Protein AF-A0A1I2CN94-F1 (afdb_monomer_lite)

pLDDT: mean 95.89, std 4.23, range [70.88, 98.56]

Secondary structure (DSSP, 8-state):
--PPPPPHHHHHHHHHHSTTS-HHHHHHHHHHH-SS--SSHHHHHHHHHHHHHHHH---

Foldseek 3Di:
DDADDDDPVLVVLLCVLAPQDDLVVLVVVQVVPDPDHDPDNSVSSSVSSNVVCVVPPHD

Radius of gyration: 10.72 Å; chains: 1; bounding box: 24×23×29 Å

Structure (mmCIF, N/CA/C/O backbone):
data_AF-A0A1I2CN94-F1
#
_entry.id   AF-A0A1I2CN94-F1
#
loop_
_atom_site.group_PDB
_atom_site.id
_atom_site.type_symbol
_atom_site.label_atom_id
_atom_site.label_alt_id
_atom_site.label_comp_id
_atom_site.label_asym_id
_atom_site.label_entity_id
_atom_site.label_seq_id
_atom_site.pdbx_PDB_ins_code
_atom_site.Cartn_x
_atom_site.Cartn_y
_atom_site.Cartn_z
_atom_site.occupancy
_atom_site.B_iso_or_equiv
_atom_site.auth_seq_id
_atom_site.auth_comp_id
_atom_site.auth_asym_id
_atom_site.auth_atom_id
_atom_site.pdbx_PDB_model_num
ATOM 1 N N . MET A 1 1 ? -0.120 1.897 -19.685 1.00 70.88 1 MET A N 1
ATOM 2 C CA . MET A 1 1 ? 0.997 1.340 -18.893 1.00 70.88 1 MET A CA 1
ATOM 3 C C . MET A 1 1 ? 0.414 0.325 -17.925 1.00 70.88 1 MET A C 1
ATOM 5 O O . MET A 1 1 ? -0.656 0.596 -17.399 1.00 70.88 1 MET A O 1
ATOM 9 N N . ILE A 1 2 ? 1.034 -0.844 -17.750 1.00 85.62 2 ILE A N 1
ATOM 10 C CA . ILE A 1 2 ? 0.483 -1.916 -16.907 1.00 85.62 2 ILE A CA 1
ATOM 11 C C . ILE A 1 2 ? 1.464 -2.167 -15.763 1.00 85.62 2 ILE A C 1
ATOM 13 O O . ILE A 1 2 ? 2.596 -2.576 -16.003 1.00 85.62 2 ILE A O 1
ATOM 17 N N . ILE A 1 3 ? 1.035 -1.894 -14.529 1.00 90.38 3 ILE A N 1
ATOM 18 C CA . ILE A 1 3 ? 1.753 -2.330 -13.327 1.00 90.38 3 ILE A CA 1
ATOM 19 C C . ILE A 1 3 ? 1.423 -3.813 -13.139 1.00 90.38 3 ILE A C 1
ATOM 21 O O . ILE A 1 3 ? 0.234 -4.149 -13.167 1.00 90.38 3 ILE A O 1
ATOM 25 N N . PRO A 1 4 ? 2.419 -4.696 -12.961 1.00 92.06 4 PRO A N 1
ATOM 26 C CA . PRO A 1 4 ? 2.150 -6.109 -12.741 1.00 92.06 4 PRO A CA 1
ATOM 27 C C . PRO A 1 4 ? 1.252 -6.322 -11.507 1.00 92.06 4 PRO A C 1
ATOM 29 O O . PRO A 1 4 ? 1.195 -5.460 -10.615 1.00 92.06 4 PRO A O 1
ATOM 32 N N . PRO A 1 5 ? 0.530 -7.453 -11.445 1.00 93.81 5 PRO A N 1
ATOM 33 C CA . PRO A 1 5 ? -0.167 -7.857 -10.232 1.00 93.81 5 PRO A CA 1
ATOM 34 C C . PRO A 1 5 ? 0.795 -7.859 -9.039 1.00 93.81 5 PRO A C 1
ATOM 36 O O . PRO A 1 5 ? 1.957 -8.233 -9.186 1.00 93.81 5 PRO A O 1
ATOM 39 N N . LEU A 1 6 ? 0.308 -7.418 -7.880 1.00 96.19 6 LEU A N 1
ATOM 40 C CA . LEU A 1 6 ? 1.068 -7.498 -6.635 1.00 96.19 6 LEU A CA 1
ATOM 41 C C . LEU A 1 6 ? 0.946 -8.910 -6.064 1.00 96.19 6 LEU A C 1
ATOM 43 O O . LEU A 1 6 ? -0.100 -9.547 -6.235 1.00 96.19 6 LEU A O 1
ATOM 47 N N . ASP A 1 7 ? 1.979 -9.373 -5.362 1.00 95.88 7 ASP A N 1
ATOM 48 C CA . ASP A 1 7 ? 1.903 -10.636 -4.635 1.00 95.88 7 ASP A CA 1
ATOM 49 C C . ASP A 1 7 ? 0.743 -10.618 -3.617 1.00 95.88 7 ASP A C 1
ATOM 51 O O . ASP A 1 7 ? 0.407 -9.586 -3.023 1.00 95.88 7 ASP A O 1
ATOM 55 N N . SER A 1 8 ? 0.109 -11.773 -3.407 1.00 93.38 8 SER A N 1
ATOM 56 C CA . SER A 1 8 ? -0.928 -11.948 -2.391 1.00 93.38 8 SER A CA 1
ATOM 57 C C . SER A 1 8 ? -0.483 -11.497 -0.995 1.00 93.38 8 SER A C 1
ATOM 59 O O . SER A 1 8 ? -1.286 -10.906 -0.262 1.00 93.38 8 SER A O 1
ATOM 61 N N . ASP A 1 9 ? 0.786 -11.711 -0.648 1.00 95.81 9 ASP A N 1
ATOM 62 C CA . ASP A 1 9 ? 1.344 -11.394 0.669 1.00 95.81 9 ASP A CA 1
ATOM 63 C C . ASP A 1 9 ? 1.446 -9.880 0.901 1.00 95.81 9 ASP A C 1
ATOM 65 O O . ASP A 1 9 ? 1.245 -9.387 2.018 1.00 95.81 9 ASP A O 1
ATOM 69 N N . VAL A 1 10 ? 1.617 -9.103 -0.173 1.00 98.12 10 VAL A N 1
ATOM 70 C CA . VAL A 1 10 ? 1.627 -7.634 -0.120 1.00 98.12 10 VAL A CA 1
ATOM 71 C C . VAL A 1 10 ? 0.286 -7.101 0.377 1.00 98.12 10 VAL A C 1
ATOM 73 O O . VAL A 1 10 ? 0.250 -6.121 1.121 1.00 98.12 10 VAL A O 1
ATOM 76 N N . TYR A 1 11 ? -0.833 -7.760 0.061 1.00 97.69 11 TYR A N 1
ATOM 77 C CA . TYR A 1 11 ? -2.139 -7.337 0.572 1.00 97.69 11 TYR A CA 1
ATOM 78 C C . TYR A 1 11 ? -2.290 -7.570 2.075 1.00 97.69 11 TYR A C 1
ATOM 80 O O . TYR A 1 11 ? -3.015 -6.824 2.735 1.00 97.69 11 TYR A O 1
ATOM 88 N N . ALA A 1 12 ? -1.626 -8.578 2.647 1.00 97.62 12 ALA A N 1
ATOM 89 C CA . ALA A 1 12 ? -1.607 -8.757 4.097 1.00 97.62 12 ALA A CA 1
ATOM 90 C C . ALA A 1 12 ? -0.872 -7.590 4.772 1.00 97.62 12 ALA A C 1
ATOM 92 O O . ALA A 1 12 ? -1.398 -6.989 5.710 1.00 97.62 12 ALA A O 1
ATOM 93 N N . MET A 1 13 ? 0.282 -7.199 4.228 1.00 98.31 13 MET A N 1
ATOM 94 C CA . MET A 1 13 ? 1.045 -6.040 4.698 1.00 98.31 13 MET A CA 1
ATOM 95 C C . MET A 1 13 ? 0.281 -4.722 4.491 1.00 98.31 13 MET A C 1
ATOM 97 O O . MET A 1 13 ? 0.266 -3.867 5.375 1.00 98.31 13 MET A O 1
ATOM 101 N N . ALA A 1 14 ? -0.425 -4.566 3.370 1.00 98.44 14 ALA A N 1
ATOM 102 C CA . ALA A 1 14 ? -1.238 -3.384 3.094 1.00 98.44 14 ALA A CA 1
ATOM 103 C C . ALA A 1 14 ? -2.375 -3.214 4.114 1.00 98.44 14 ALA A C 1
ATOM 105 O O . ALA A 1 14 ? -2.622 -2.098 4.567 1.00 98.44 14 ALA A O 1
ATOM 106 N N . ARG A 1 15 ? -3.021 -4.311 4.544 1.00 98.19 15 ARG A N 1
ATOM 107 C CA . ARG A 1 15 ? -4.061 -4.268 5.592 1.00 98.19 15 ARG A CA 1
ATOM 108 C C . ARG A 1 15 ? -3.497 -3.837 6.943 1.00 98.19 15 ARG A C 1
ATOM 110 O O . ARG A 1 15 ? -4.190 -3.173 7.706 1.00 98.19 15 ARG A O 1
ATOM 117 N N . GLN A 1 16 ? -2.245 -4.188 7.236 1.00 98.06 16 GLN A N 1
ATOM 118 C CA . GLN A 1 16 ? -1.547 -3.697 8.427 1.00 98.06 16 GLN A CA 1
ATOM 119 C C . GLN A 1 16 ? -1.169 -2.214 8.290 1.00 98.06 16 GLN A C 1
ATOM 121 O O . GLN A 1 16 ? -1.218 -1.475 9.271 1.00 98.06 16 GLN A O 1
ATOM 126 N N . ALA A 1 17 ? -0.809 -1.769 7.082 1.00 98.12 17 ALA A N 1
ATOM 127 C CA . ALA A 1 17 ? -0.434 -0.384 6.804 1.00 98.12 17 ALA A CA 1
ATOM 128 C C . ALA A 1 17 ? -1.633 0.582 6.785 1.00 98.12 17 ALA A C 1
ATOM 130 O O . ALA A 1 17 ? -1.465 1.743 7.153 1.00 98.12 17 ALA A O 1
ATOM 131 N N . ALA A 1 18 ? -2.819 0.1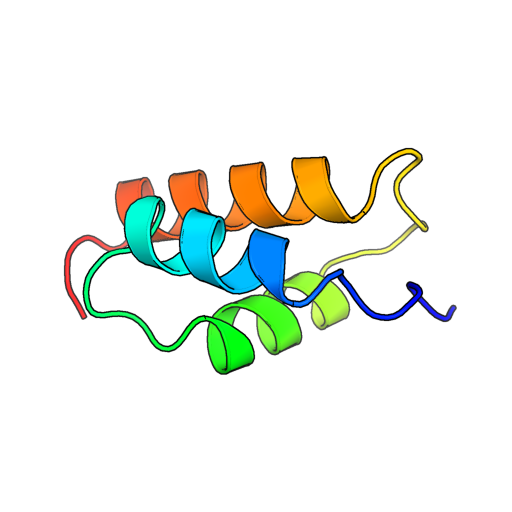08 6.388 1.00 98.31 18 ALA A N 1
ATOM 132 C CA . ALA A 1 18 ? -4.071 0.863 6.386 1.00 98.31 18 ALA A CA 1
ATOM 133 C C . ALA A 1 18 ? 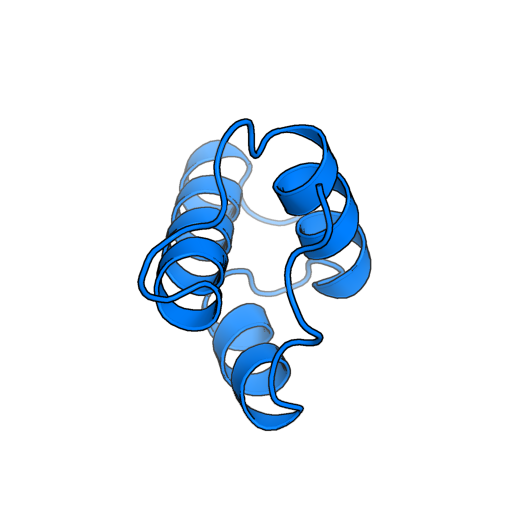-5.219 0.075 7.057 1.00 98.31 18 ALA A C 1
ATOM 135 O O . ALA A 1 18 ? -6.128 -0.405 6.373 1.00 98.31 18 ALA A O 1
ATOM 136 N N . PRO A 1 19 ? -5.208 -0.071 8.397 1.00 98.12 19 PRO A N 1
ATOM 137 C CA . PRO A 1 19 ? -6.215 -0.854 9.106 1.00 98.12 19 PRO A CA 1
ATOM 138 C C . PRO A 1 19 ? -7.639 -0.329 8.894 1.00 98.12 19 PRO A C 1
ATOM 140 O O . PRO A 1 19 ? -7.892 0.873 8.980 1.00 98.12 19 PRO A O 1
ATOM 143 N N . GLY A 1 20 ? -8.575 -1.249 8.656 1.00 97.38 20 GLY A N 1
ATOM 144 C CA . GLY A 1 20 ? -9.998 -0.955 8.446 1.00 97.38 20 GLY A CA 1
ATOM 145 C C . GLY A 1 20 ? -10.370 -0.565 7.014 1.00 97.38 20 GLY A C 1
ATOM 146 O O . GLY A 1 20 ? -11.543 -0.637 6.665 1.00 97.38 20 GLY A O 1
ATOM 147 N N . TRP A 1 21 ? -9.400 -0.203 6.173 1.00 98.06 21 TRP A N 1
ATOM 148 C CA . TRP A 1 21 ? -9.651 0.148 4.777 1.00 98.06 21 TRP A CA 1
ATOM 149 C C . TRP A 1 21 ? -9.687 -1.076 3.857 1.00 98.06 21 TRP A C 1
ATOM 151 O O . TRP A 1 21 ? -8.985 -2.067 4.075 1.00 98.06 21 TRP A O 1
ATOM 161 N N . ASP A 1 22 ? -10.448 -0.972 2.765 1.00 98.06 22 ASP A N 1
ATOM 162 C CA . ASP A 1 22 ? -10.360 -1.915 1.652 1.00 98.06 22 ASP A CA 1
ATOM 163 C C . ASP A 1 22 ? -9.082 -1.661 0.837 1.00 98.06 22 ASP A C 1
ATOM 165 O O . ASP A 1 22 ? -8.966 -0.699 0.072 1.00 98.06 22 ASP A O 1
ATOM 169 N N . VAL A 1 23 ? -8.111 -2.561 0.988 1.00 97.50 23 VAL A N 1
ATOM 170 C CA . VAL A 1 23 ? -6.823 -2.490 0.289 1.00 97.50 23 VAL A CA 1
ATOM 171 C C . VAL A 1 23 ? -6.946 -2.629 -1.227 1.00 97.50 23 VAL A C 1
ATOM 173 O O . VAL A 1 23 ? -6.089 -2.110 -1.933 1.00 97.50 23 VAL A O 1
ATOM 176 N N . ARG A 1 24 ? -7.991 -3.285 -1.749 1.00 97.12 24 ARG A N 1
ATOM 177 C CA . ARG A 1 24 ? -8.221 -3.396 -3.200 1.00 97.12 24 ARG A CA 1
ATOM 178 C C . ARG A 1 24 ? -8.715 -2.075 -3.777 1.00 97.12 24 ARG A C 1
ATOM 180 O O . ARG A 1 24 ? -8.311 -1.701 -4.874 1.00 97.12 24 ARG A O 1
ATOM 187 N N . MET A 1 25 ? -9.521 -1.338 -3.015 1.00 97.81 25 MET A N 1
ATOM 188 C CA . MET A 1 25 ? -9.918 0.023 -3.374 1.00 97.81 25 MET A CA 1
ATOM 189 C C . MET A 1 25 ? -8.711 0.970 -3.355 1.00 97.81 25 MET A C 1
ATOM 191 O O . MET A 1 25 ? -8.471 1.668 -4.338 1.00 97.81 25 MET A O 1
ATOM 195 N N . ILE A 1 26 ? -7.889 0.928 -2.297 1.00 98.19 26 ILE 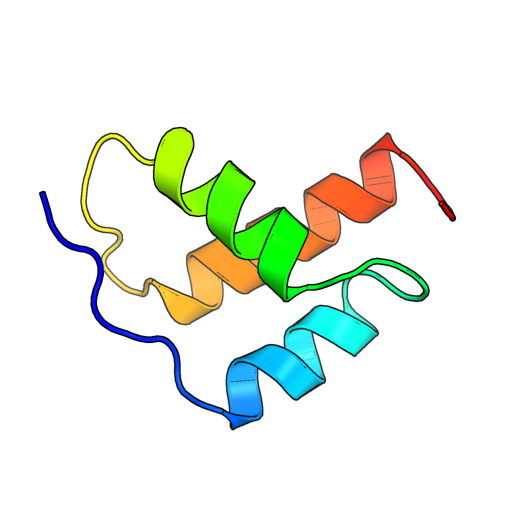A N 1
ATOM 196 C CA . ILE A 1 26 ? -6.655 1.731 -2.229 1.00 98.19 26 ILE A CA 1
ATOM 197 C C . ILE A 1 26 ? -5.719 1.396 -3.398 1.00 98.19 26 ILE A C 1
ATOM 199 O O . ILE A 1 26 ? -5.089 2.285 -3.961 1.00 98.19 26 ILE A O 1
ATOM 203 N N . GLU A 1 27 ? -5.622 0.124 -3.782 1.00 98.12 27 GLU A N 1
ATOM 204 C CA . GLU A 1 27 ? -4.823 -0.312 -4.924 1.00 98.12 27 GLU A CA 1
ATOM 205 C C . GLU A 1 27 ? -5.335 0.256 -6.252 1.00 98.12 27 GLU A C 1
ATOM 207 O O . GLU A 1 27 ? -4.527 0.692 -7.072 1.00 98.12 27 GLU A O 1
ATOM 212 N N . ALA A 1 28 ? -6.652 0.286 -6.467 1.00 97.44 28 ALA A N 1
ATOM 213 C CA . ALA A 1 28 ? -7.247 0.891 -7.656 1.00 97.44 28 ALA A CA 1
ATOM 214 C C . ALA A 1 28 ? -6.927 2.394 -7.749 1.00 97.44 28 ALA A C 1
ATOM 216 O O . ALA A 1 28 ? -6.483 2.863 -8.798 1.00 97.44 28 ALA A O 1
ATOM 217 N N . GLU A 1 29 ? -7.066 3.119 -6.638 1.00 97.56 29 GLU A N 1
ATOM 218 C CA . GLU A 1 29 ? -6.707 4.539 -6.535 1.00 97.56 29 GLU A CA 1
ATOM 219 C C . GLU A 1 29 ? -5.211 4.773 -6.746 1.00 97.56 29 GLU A C 1
ATOM 221 O O . GLU A 1 29 ? -4.791 5.670 -7.472 1.00 97.56 29 GLU A O 1
ATOM 226 N N . TRP A 1 30 ? -4.372 3.933 -6.148 1.00 97.25 30 TRP A N 1
ATOM 227 C CA . TRP A 1 30 ? -2.935 4.010 -6.355 1.00 97.25 30 TRP A CA 1
ATOM 228 C C . TRP A 1 30 ? -2.579 3.809 -7.831 1.00 97.25 30 TRP A C 1
ATOM 230 O O . TRP A 1 30 ? -1.851 4.619 -8.400 1.00 97.25 30 TRP A O 1
ATOM 240 N N . ARG A 1 31 ? -3.128 2.777 -8.484 1.00 96.19 31 ARG A N 1
ATOM 241 C CA . ARG A 1 31 ? -2.865 2.504 -9.903 1.00 96.19 31 ARG A CA 1
ATOM 242 C C . ARG A 1 31 ? -3.362 3.607 -10.833 1.00 96.19 31 ARG A C 1
ATOM 244 O O . ARG A 1 31 ? -2.739 3.805 -11.872 1.00 96.19 31 ARG A O 1
ATOM 251 N N . SER A 1 32 ? -4.440 4.314 -10.486 1.00 95.56 32 SER A N 1
ATOM 252 C CA . SER A 1 32 ? -4.925 5.453 -11.279 1.00 95.56 32 SER A CA 1
ATOM 253 C C . SER A 1 32 ? -4.032 6.695 -11.140 1.00 95.56 32 SER A C 1
ATOM 255 O O . SER A 1 32 ? -3.988 7.515 -12.054 1.00 95.56 32 SER A O 1
ATOM 257 N N . TRP A 1 33 ? -3.282 6.812 -10.038 1.00 93.44 33 TRP A N 1
ATOM 258 C CA . TRP A 1 33 ? -2.340 7.911 -9.782 1.00 93.44 33 TRP A CA 1
ATOM 259 C C . TRP A 1 33 ? -0.936 7.680 -10.342 1.00 93.44 33 TRP A C 1
ATOM 261 O O . TRP A 1 33 ? -0.182 8.636 -10.534 1.00 93.44 33 TRP A O 1
ATOM 271 N N . VAL A 1 34 ? -0.542 6.427 -10.559 1.00 93.69 34 VAL A N 1
ATOM 272 C CA . VAL A 1 34 ? 0.810 6.098 -11.013 1.00 93.69 34 VAL A CA 1
ATOM 273 C C . VAL A 1 34 ? 0.995 6.483 -12.484 1.00 93.69 34 VAL A C 1
ATOM 275 O O . VAL A 1 34 ? 0.321 5.966 -13.371 1.00 93.69 34 VAL A O 1
ATOM 278 N N . THR A 1 35 ? 1.962 7.361 -12.746 1.00 92.44 35 THR A N 1
ATOM 279 C CA . THR A 1 35 ? 2.315 7.833 -14.095 1.00 92.44 35 THR A CA 1
ATOM 280 C C . THR A 1 35 ? 3.429 7.013 -14.752 1.00 92.44 35 THR A C 1
ATOM 282 O O . THR A 1 35 ? 3.473 6.916 -15.978 1.00 92.44 35 THR A O 1
ATOM 285 N N . GLU A 1 36 ? 4.309 6.399 -13.955 1.00 93.06 36 GLU A N 1
ATOM 286 C CA . GLU A 1 36 ? 5.401 5.527 -14.401 1.00 93.06 36 GLU A CA 1
ATOM 287 C C . GLU A 1 36 ? 5.471 4.238 -13.570 1.00 93.06 36 GLU A C 1
ATOM 289 O O . GLU A 1 36 ? 5.223 4.270 -12.366 1.00 93.06 36 GLU A O 1
ATOM 294 N N . VAL A 1 37 ? 5.810 3.091 -14.180 1.00 92.50 37 VAL A N 1
ATOM 295 C CA . VAL A 1 37 ? 5.892 1.820 -13.439 1.00 92.50 37 VAL A CA 1
ATOM 296 C C . VAL A 1 37 ? 7.009 1.931 -12.400 1.00 92.50 37 VAL A C 1
ATOM 298 O O . VAL A 1 37 ? 8.171 2.087 -12.783 1.00 92.50 37 VAL A O 1
ATOM 301 N N . PRO A 1 38 ? 6.708 1.808 -11.094 1.00 94.00 38 PRO A N 1
ATOM 302 C CA . PRO A 1 38 ? 7.736 1.894 -10.073 1.00 94.00 38 PRO A CA 1
ATOM 303 C C . PRO A 1 38 ? 8.707 0.722 -10.193 1.00 94.00 38 PRO A C 1
ATOM 305 O O . PRO A 1 38 ? 8.304 -0.402 -10.489 1.00 94.00 38 PRO A O 1
ATOM 308 N N . ARG A 1 39 ? 9.979 0.954 -9.855 1.00 94.31 39 ARG A N 1
ATOM 309 C CA . ARG A 1 39 ? 11.000 -0.107 -9.810 1.00 94.31 39 ARG A CA 1
ATOM 310 C C . ARG A 1 39 ? 10.612 -1.262 -8.878 1.00 94.31 39 ARG A C 1
ATOM 312 O O . ARG A 1 39 ? 10.950 -2.407 -9.149 1.00 94.31 39 ARG A O 1
ATOM 319 N N . SER A 1 40 ? 9.919 -0.949 -7.785 1.00 96.12 40 SER A N 1
ATOM 320 C CA . SER A 1 40 ? 9.290 -1.926 -6.896 1.00 96.12 40 SER A CA 1
ATOM 321 C C . SER A 1 40 ? 7.831 -1.516 -6.677 1.00 96.12 40 SER A C 1
ATOM 323 O O . SER A 1 40 ? 7.557 -0.652 -5.837 1.00 96.12 40 SER A O 1
ATOM 325 N N . PRO A 1 41 ? 6.891 -2.082 -7.457 1.00 96.88 41 PRO A N 1
ATOM 326 C CA . PRO A 1 41 ? 5.465 -1.793 -7.326 1.00 96.88 41 PRO A CA 1
ATOM 327 C C . PRO A 1 41 ? 4.933 -2.068 -5.917 1.00 96.88 41 PRO A C 1
ATOM 329 O O . PRO A 1 41 ? 4.158 -1.283 -5.384 1.00 96.88 41 PRO A O 1
ATOM 332 N N . GLU A 1 42 ? 5.404 -3.139 -5.288 1.00 97.75 42 GLU A N 1
ATOM 333 C CA . GLU A 1 42 ? 4.963 -3.581 -3.965 1.00 97.75 42 GLU A CA 1
ATOM 334 C C . GLU A 1 42 ? 5.354 -2.584 -2.873 1.00 97.75 42 GLU A C 1
ATOM 336 O O . GLU A 1 42 ? 4.500 -2.108 -2.127 1.00 97.75 42 GLU A O 1
ATOM 341 N N . MET A 1 43 ? 6.629 -2.183 -2.824 1.00 97.75 43 MET A N 1
ATOM 342 C CA . MET A 1 43 ? 7.100 -1.190 -1.854 1.00 97.75 43 MET A CA 1
ATOM 343 C C . MET A 1 43 ? 6.433 0.170 -2.069 1.00 97.75 43 MET A C 1
ATOM 345 O O . MET A 1 43 ? 6.083 0.853 -1.103 1.00 97.75 43 MET A O 1
ATOM 349 N N . ALA A 1 44 ? 6.220 0.557 -3.330 1.00 97.81 44 ALA A N 1
ATOM 350 C CA . ALA A 1 44 ? 5.506 1.782 -3.667 1.00 97.81 44 ALA A CA 1
ATOM 351 C C . ALA A 1 44 ? 4.049 1.739 -3.175 1.00 97.81 44 ALA A C 1
ATOM 353 O O .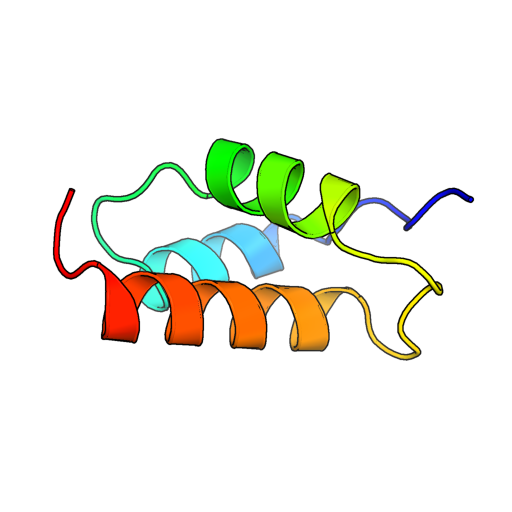 ALA A 1 44 ? 3.587 2.699 -2.554 1.00 97.81 44 ALA A O 1
ATOM 354 N N . PHE A 1 45 ? 3.350 0.622 -3.385 1.00 98.31 45 PHE A N 1
ATOM 355 C CA . PHE A 1 45 ? 1.980 0.432 -2.920 1.00 98.31 45 PHE A CA 1
ATOM 356 C C . PHE A 1 45 ? 1.873 0.428 -1.389 1.00 98.31 45 PHE A C 1
ATOM 358 O O . PHE A 1 45 ? 1.005 1.101 -0.832 1.00 98.31 45 PHE A O 1
ATOM 365 N N . LEU A 1 46 ? 2.778 -0.257 -0.683 1.00 98.44 46 LEU A N 1
ATOM 366 C CA . LEU A 1 46 ? 2.792 -0.273 0.785 1.00 98.44 46 LEU A CA 1
ATOM 367 C C . LEU A 1 46 ? 3.046 1.120 1.371 1.00 98.44 46 LEU A C 1
ATOM 369 O O . LEU A 1 46 ? 2.355 1.548 2.299 1.00 98.44 46 LEU A O 1
ATOM 373 N N . GLY A 1 47 ? 3.990 1.865 0.788 1.00 98.12 47 GLY A N 1
ATOM 374 C CA . GLY A 1 47 ? 4.235 3.260 1.152 1.00 98.12 47 GLY A CA 1
ATOM 375 C C . GLY A 1 47 ? 3.021 4.157 0.886 1.00 98.12 47 GLY A C 1
ATOM 376 O O . GLY A 1 47 ? 2.719 5.045 1.687 1.00 98.12 47 GLY A O 1
ATOM 377 N N . PHE A 1 48 ? 2.292 3.907 -0.205 1.00 98.12 48 PHE A N 1
ATOM 378 C CA . PHE A 1 48 ? 1.047 4.605 -0.510 1.00 98.12 48 PHE A CA 1
ATOM 379 C C . PHE A 1 48 ? -0.049 4.295 0.516 1.00 98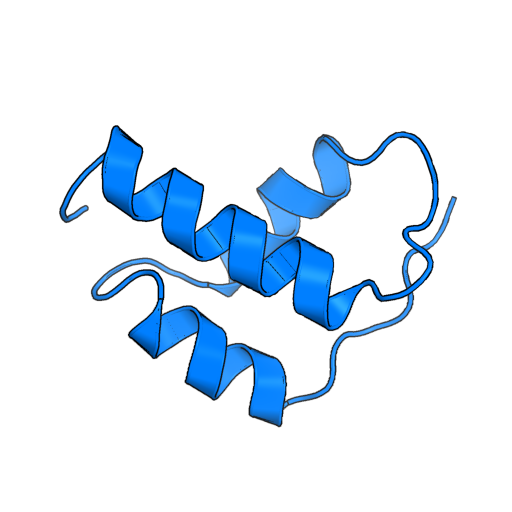.12 48 PHE A C 1
ATOM 381 O O . PHE A 1 48 ? -0.647 5.232 1.040 1.00 98.12 48 PHE A O 1
ATOM 388 N N . CYS A 1 49 ? -0.254 3.024 0.877 1.00 98.56 49 CYS A N 1
ATOM 389 C CA . CYS A 1 49 ? -1.209 2.615 1.914 1.00 98.56 49 CYS A CA 1
ATOM 390 C C . CYS A 1 49 ? -0.921 3.303 3.254 1.00 98.56 49 CYS A C 1
ATOM 392 O O . CYS A 1 49 ? -1.835 3.836 3.882 1.00 98.56 49 CYS A O 1
ATOM 394 N N . ARG A 1 50 ? 0.354 3.366 3.664 1.00 98.56 50 ARG A N 1
ATOM 395 C CA . ARG A 1 50 ? 0.742 4.043 4.907 1.00 98.56 50 ARG A CA 1
ATOM 396 C C . ARG A 1 50 ? 0.374 5.526 4.875 1.00 98.56 50 ARG A C 1
ATOM 398 O O . ARG A 1 50 ? -0.327 6.005 5.759 1.00 98.56 50 ARG A O 1
ATOM 405 N N . LYS A 1 51 ? 0.758 6.235 3.807 1.00 98.31 51 LYS A N 1
ATOM 406 C CA . LYS A 1 51 ? 0.405 7.653 3.621 1.00 98.31 51 LYS A CA 1
ATOM 407 C C . LYS A 1 51 ? -1.104 7.876 3.507 1.00 98.31 51 LYS A C 1
ATOM 409 O O . LYS A 1 51 ? -1.591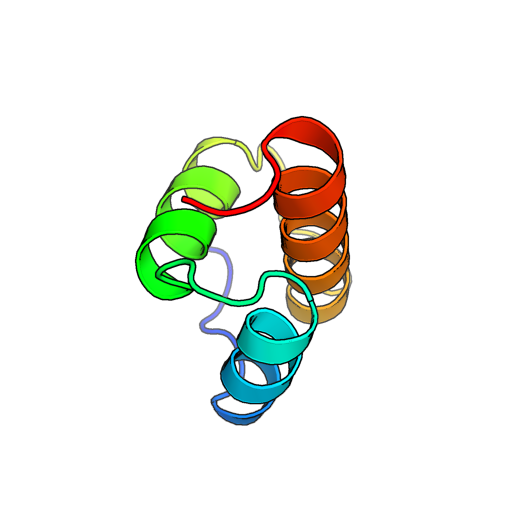 8.928 3.913 1.00 98.31 51 LYS A O 1
ATOM 414 N N . TRP A 1 52 ? -1.838 6.930 2.922 1.00 98.19 52 TRP A N 1
ATOM 415 C CA . TRP A 1 52 ? -3.293 6.986 2.810 1.00 98.19 52 TRP A CA 1
ATOM 416 C C . TRP A 1 52 ? -3.941 7.008 4.192 1.00 98.19 52 TRP A C 1
ATOM 418 O O . TRP A 1 52 ? -4.733 7.908 4.470 1.00 98.19 52 TRP A O 1
ATOM 428 N N . TYR A 1 53 ? -3.555 6.062 5.051 1.00 98.38 53 TYR A N 1
ATOM 429 C CA . TYR A 1 53 ? -4.042 5.972 6.423 1.00 98.38 53 TYR A CA 1
ATOM 430 C C . TYR A 1 53 ? -3.590 7.160 7.272 1.00 98.38 53 TYR A C 1
ATOM 432 O O . TYR A 1 53 ? -4.421 7.772 7.933 1.00 98.38 53 TYR A O 1
ATOM 440 N N . ASP A 1 54 ? -2.318 7.562 7.190 1.00 98.25 54 ASP A N 1
ATOM 441 C CA . ASP A 1 54 ? -1.799 8.708 7.949 1.00 98.25 54 ASP A CA 1
ATOM 442 C C . ASP A 1 54 ? -2.583 10.003 7.651 1.00 98.25 54 ASP A C 1
ATOM 444 O O . ASP A 1 54 ? -2.776 10.834 8.535 1.00 98.25 54 ASP A O 1
ATOM 448 N N . LYS A 1 55 ? -3.065 10.177 6.410 1.00 97.81 55 LYS A N 1
ATOM 449 C CA . LYS A 1 55 ? -3.831 11.363 5.991 1.00 97.81 55 LYS A CA 1
ATOM 450 C C . LYS A 1 55 ? -5.329 11.289 6.282 1.00 97.81 55 LYS A C 1
ATOM 452 O O . LYS A 1 55 ? -5.948 12.336 6.442 1.00 97.81 55 LYS A O 1
ATOM 457 N N . ARG A 1 56 ? -5.927 10.095 6.258 1.00 97.81 56 ARG A N 1
ATOM 458 C CA . ARG A 1 56 ? -7.392 9.914 6.336 1.00 97.81 56 ARG A CA 1
ATOM 459 C C . ARG A 1 56 ? -7.870 9.328 7.661 1.00 97.81 56 ARG A C 1
ATOM 461 O O . ARG A 1 56 ? -9.041 9.466 7.985 1.00 97.81 56 ARG A O 1
ATOM 468 N N . GLY A 1 57 ? -6.984 8.703 8.429 1.00 96.00 57 GLY A N 1
ATOM 469 C CA . GLY A 1 57 ? -7.336 7.968 9.636 1.00 96.00 57 GLY A CA 1
ATOM 470 C C . GLY A 1 57 ? -8.113 6.688 9.328 1.00 96.00 57 GLY A C 1
ATOM 471 O O . GLY A 1 57 ? -7.911 6.046 8.294 1.00 96.00 57 GLY A O 1
ATOM 472 N N . ARG A 1 58 ? -8.989 6.300 10.257 1.00 92.75 58 ARG A N 1
ATOM 473 C CA . ARG A 1 58 ? -9.888 5.152 10.086 1.00 92.75 58 ARG A CA 1
ATOM 474 C C . ARG A 1 58 ? -11.031 5.520 9.124 1.00 92.75 58 ARG A C 1
ATOM 476 O O . ARG A 1 58 ? -11.470 6.668 9.184 1.00 92.75 58 ARG A O 1
ATOM 483 N N . PRO A 1 59 ? -11.463 4.593 8.251 1.00 89.19 59 PRO A N 1
ATOM 484 C CA . PRO A 1 59 ? -12.605 4.820 7.372 1.00 89.19 59 PRO A CA 1
ATOM 485 C C . PRO A 1 59 ? -13.923 4.888 8.148 1.00 89.19 59 PRO A C 1
ATOM 487 O O . PRO A 1 59 ? -13.976 4.350 9.281 1.00 89.19 59 PRO A O 1
#

Organism: NCBI:txid936889

Sequence (59 aa):
MIIPPLDSDVYAMARQAAPGWDVRMIEAEWRSWVTEVPRSPEMAFLGFCRKWYDKRGRP